Protein AF-Q2HU67-F1 (afdb_monomer_lite)

Sequence (117 aa):
MDTLVIDLNTKIVAIYYNRGKLSYLFRVRNYVTLFGFKDQLNQINRQMNHVDTRRVDSVEYRRPLTDSAGRVQFTQMNLMNDDDVRLVFLIFSQYNTKEPPKLDVSLVTYVEEIQKV

pLDDT: mean 81.29, std 14.31, range [35.88, 95.44]

Radius of gyration: 15.62 Å; chains: 1; bounding box: 40×42×41 Å

Foldseek 3Di:
DDDPPPPPQWDWAWEAEPVDPDTDTDIDGQQDKPVVRQVVVQVVCCVVPVPDNFGWDWKWWQDWDQDPVRDTHTDTDTDPTRVSSNVQVVSCVVVVDPDHTYMYTYTDDPVVVVVVD

Organism: Medicago truncatula (NCBI:txid3880)

Secondary structure (DSSP, 8-state):
-------TTEEEEEEEETT-S--EEEEEESS--HHHHHHHHHHHHHHH-TT--PPEEEEEEEEEEE-TTS-EEEEEEE--SHHHHHHHHHHHHHHT-SSPPEEEEEEPPHHHHHTT-

Structure (mmCIF, N/CA/C/O backbone):
data_AF-Q2HU67-F1
#
_entry.id   AF-Q2HU67-F1
#
loop_
_atom_site.group_PDB
_atom_site.id
_atom_site.type_symbol
_atom_site.label_atom_id
_atom_site.label_alt_id
_atom_site.label_comp_id
_atom_site.label_asym_id
_atom_site.label_entity_id
_atom_site.label_seq_id
_atom_site.pdbx_PDB_ins_code
_atom_site.Cartn_x
_atom_site.Cartn_y
_atom_site.Cartn_z
_atom_site.occupancy
_atom_site.B_iso_or_equiv
_atom_site.auth_seq_id
_atom_site.auth_comp_id
_atom_site.auth_asym_id
_atom_site.auth_atom_id
_atom_site.pdbx_PDB_model_num
ATOM 1 N N . MET A 1 1 ? 2.651 -28.749 18.443 1.00 35.88 1 MET A N 1
ATOM 2 C CA . MET A 1 1 ? 1.584 -27.731 18.548 1.00 35.88 1 MET A CA 1
ATOM 3 C C . MET A 1 1 ? 2.257 -26.423 18.219 1.00 35.88 1 MET A C 1
ATOM 5 O O . MET A 1 1 ? 2.862 -25.817 19.094 1.00 35.88 1 MET A O 1
ATOM 9 N N . ASP A 1 2 ? 2.269 -26.088 16.935 1.00 40.72 2 ASP A N 1
ATOM 10 C CA . ASP A 1 2 ? 2.993 -24.930 16.434 1.00 40.72 2 ASP A CA 1
ATOM 11 C C . ASP A 1 2 ? 2.194 -23.694 16.819 1.00 40.72 2 ASP A C 1
ATOM 13 O O . ASP A 1 2 ? 1.080 -23.467 16.344 1.00 40.72 2 ASP A O 1
ATOM 17 N N . THR A 1 3 ? 2.735 -22.927 17.758 1.00 42.91 3 THR A N 1
ATOM 18 C CA . THR A 1 3 ? 2.261 -21.587 18.055 1.00 42.91 3 THR A CA 1
ATOM 19 C C . THR A 1 3 ? 2.370 -20.792 16.762 1.00 42.91 3 THR A C 1
ATOM 21 O O . THR A 1 3 ? 3.459 -20.416 16.338 1.00 42.91 3 THR A O 1
ATOM 24 N N . LEU A 1 4 ? 1.234 -20.576 16.095 1.00 46.62 4 LEU A N 1
ATOM 25 C CA . LEU A 1 4 ? 1.109 -19.605 15.017 1.00 46.62 4 LEU A CA 1
ATOM 26 C C . LEU A 1 4 ? 1.515 -18.253 15.602 1.00 46.62 4 LEU A C 1
ATOM 28 O O . LEU A 1 4 ? 0.702 -17.549 16.199 1.00 46.62 4 LEU A O 1
ATOM 32 N N . VAL A 1 5 ? 2.798 -17.918 15.481 1.00 43.59 5 VAL A N 1
ATOM 33 C CA . VAL A 1 5 ? 3.322 -16.586 15.743 1.00 43.59 5 VAL A CA 1
ATOM 34 C C . VAL A 1 5 ? 2.614 -15.689 14.739 1.00 43.59 5 VAL A C 1
ATOM 36 O O . VAL A 1 5 ? 2.978 -15.618 13.566 1.00 43.59 5 VAL A O 1
ATOM 39 N N . ILE A 1 6 ? 1.518 -15.070 15.172 1.00 50.59 6 ILE A N 1
ATOM 40 C CA . ILE A 1 6 ? 0.878 -14.004 14.419 1.00 50.59 6 ILE A CA 1
ATOM 41 C C . ILE A 1 6 ? 1.908 -12.881 14.406 1.00 50.59 6 ILE A C 1
ATOM 43 O O . ILE A 1 6 ? 2.076 -12.172 15.394 1.00 50.59 6 ILE A O 1
ATOM 47 N N . ASP A 1 7 ? 2.642 -12.761 13.302 1.00 54.88 7 ASP A N 1
ATOM 48 C CA . ASP A 1 7 ? 3.534 -11.634 13.080 1.00 54.88 7 ASP A CA 1
ATOM 49 C C . ASP A 1 7 ? 2.689 -10.355 13.024 1.00 54.88 7 ASP A C 1
ATOM 51 O O . ASP A 1 7 ? 2.059 -10.042 12.008 1.00 54.88 7 ASP A O 1
ATOM 55 N N . LEU A 1 8 ? 2.650 -9.638 14.151 1.00 61.31 8 LEU A N 1
ATOM 56 C CA . LEU A 1 8 ? 1.919 -8.382 14.334 1.00 61.31 8 LEU A CA 1
ATOM 57 C C . LEU A 1 8 ? 2.408 -7.273 13.391 1.00 61.31 8 LEU A C 1
ATOM 59 O O . LEU A 1 8 ? 1.693 -6.286 13.193 1.00 61.31 8 LEU A O 1
ATOM 63 N N . ASN A 1 9 ? 3.585 -7.448 12.784 1.00 78.12 9 ASN A N 1
ATOM 64 C CA . ASN A 1 9 ? 4.176 -6.500 11.845 1.00 78.12 9 ASN A CA 1
ATOM 65 C C . ASN A 1 9 ? 3.629 -6.655 10.426 1.00 78.12 9 ASN A C 1
ATOM 67 O O . ASN A 1 9 ? 4.074 -5.956 9.514 1.00 78.12 9 ASN A O 1
ATOM 71 N N . THR A 1 10 ? 2.682 -7.572 10.212 1.00 83.12 10 THR A N 1
ATOM 72 C CA . THR A 1 10 ? 2.050 -7.765 8.913 1.00 83.12 10 THR A CA 1
ATOM 73 C C . THR A 1 10 ? 0.530 -7.788 9.001 1.00 83.12 10 THR A C 1
ATOM 75 O O . THR A 1 10 ? -0.061 -8.264 9.971 1.00 83.12 10 THR A O 1
ATOM 78 N N . LYS A 1 11 ? -0.130 -7.267 7.966 1.00 86.69 11 LYS A N 1
ATOM 79 C CA . LYS A 1 11 ? -1.591 -7.234 7.836 1.00 86.69 11 LYS A CA 1
ATOM 80 C C . LYS A 1 11 ? -1.996 -7.740 6.459 1.00 86.69 11 LYS A C 1
ATOM 82 O O . LYS A 1 11 ? -1.270 -7.551 5.488 1.00 86.69 11 LYS A O 1
ATOM 87 N N . ILE A 1 12 ? -3.147 -8.402 6.390 1.00 88.56 12 ILE A N 1
ATOM 88 C CA . ILE A 1 12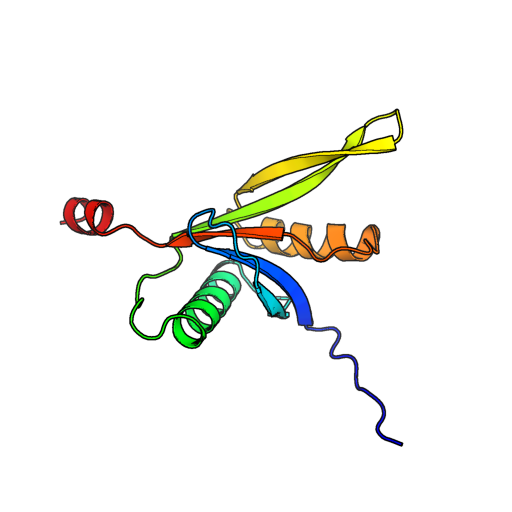 ? -3.743 -8.804 5.115 1.00 88.56 12 ILE A CA 1
ATOM 89 C C . ILE A 1 12 ? -4.444 -7.582 4.527 1.00 88.56 12 ILE A C 1
ATOM 91 O O . ILE A 1 12 ? -5.204 -6.924 5.235 1.00 88.56 12 ILE A O 1
ATOM 95 N N . VAL A 1 13 ? -4.193 -7.296 3.253 1.00 89.75 13 VAL A N 1
ATOM 96 C CA . VAL A 1 13 ? -4.824 -6.220 2.478 1.00 89.75 13 VAL A CA 1
ATOM 97 C C . VAL A 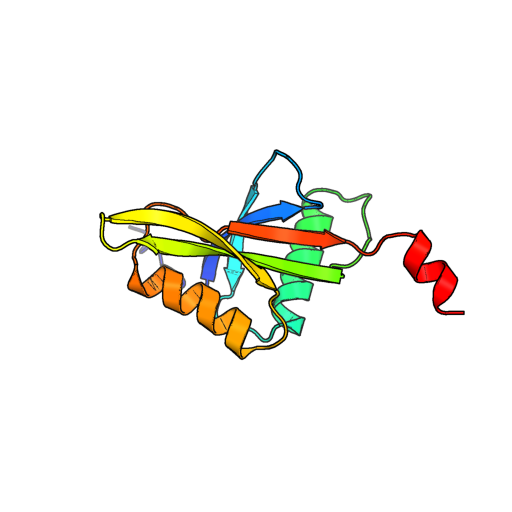1 13 ? -5.316 -6.762 1.141 1.00 89.75 13 VAL A C 1
ATOM 99 O O . VAL A 1 13 ? -4.720 -7.681 0.583 1.00 89.75 13 VAL A O 1
ATOM 102 N N . ALA A 1 14 ? -6.399 -6.190 0.627 1.00 91.38 14 ALA A N 1
ATOM 103 C CA . ALA A 1 14 ? -6.906 -6.446 -0.712 1.00 91.38 14 ALA A CA 1
ATOM 104 C C . ALA A 1 14 ? -6.341 -5.403 -1.682 1.00 91.38 14 ALA A C 1
ATOM 106 O O . ALA A 1 14 ? -6.576 -4.209 -1.500 1.00 91.38 14 ALA A O 1
ATOM 107 N N . ILE A 1 15 ? -5.618 -5.848 -2.710 1.00 91.06 15 ILE A N 1
ATOM 108 C CA . ILE A 1 15 ? -4.950 -4.972 -3.680 1.00 91.06 15 ILE A CA 1
ATOM 109 C C . ILE A 1 15 ? -5.613 -5.105 -5.051 1.00 91.06 15 ILE A C 1
ATOM 111 O O . ILE A 1 15 ? -5.814 -6.219 -5.540 1.00 91.06 15 ILE A O 1
ATOM 115 N N . TYR A 1 16 ? -5.913 -3.963 -5.666 1.00 91.25 16 TYR A N 1
ATOM 116 C CA . TYR A 1 16 ? -6.526 -3.823 -6.983 1.00 91.25 16 TYR A CA 1
ATOM 117 C C . TYR A 1 16 ? -5.582 -3.025 -7.890 1.00 91.25 16 TYR A C 1
ATOM 119 O O . TYR A 1 16 ? -5.481 -1.807 -7.765 1.00 91.25 16 TYR A O 1
ATOM 127 N N . TYR A 1 17 ? -4.886 -3.686 -8.816 1.00 87.19 17 TYR A N 1
ATOM 128 C CA . TYR A 1 17 ? -4.022 -2.983 -9.772 1.00 87.19 17 TYR A CA 1
ATOM 129 C C . TYR A 1 17 ? -4.843 -2.397 -10.925 1.00 87.19 17 TYR A C 1
ATOM 131 O O . TYR A 1 17 ? -5.710 -3.073 -11.483 1.00 87.19 17 TYR A O 1
ATOM 139 N N . ASN A 1 18 ? -4.567 -1.141 -11.283 1.00 84.62 18 ASN A N 1
ATOM 140 C CA . ASN A 1 18 ? -5.201 -0.383 -12.366 1.00 84.62 18 ASN A CA 1
ATOM 141 C C . ASN A 1 18 ? -6.742 -0.421 -12.318 1.00 84.62 18 ASN A C 1
ATOM 143 O O . ASN A 1 18 ? -7.399 -0.547 -13.351 1.00 84.62 18 ASN A O 1
ATOM 147 N N . ARG A 1 19 ? -7.318 -0.366 -11.105 1.00 75.12 19 ARG A N 1
ATOM 148 C CA . ARG A 1 19 ? -8.772 -0.457 -10.844 1.00 75.12 19 ARG A CA 1
ATOM 149 C C . ARG A 1 19 ? -9.438 -1.705 -11.456 1.00 75.12 19 ARG A C 1
ATOM 151 O O . ARG A 1 19 ? -10.629 -1.699 -11.766 1.00 75.12 19 ARG A O 1
ATOM 158 N N . GLY A 1 20 ? -8.673 -2.785 -11.626 1.00 74.75 20 GLY A N 1
ATOM 159 C CA . GLY A 1 20 ? -9.167 -4.061 -12.134 1.00 74.75 20 GLY A CA 1
ATOM 160 C C . GLY A 1 20 ? -10.203 -4.723 -11.218 1.00 74.75 20 GLY A C 1
ATOM 161 O O . GLY A 1 20 ? -10.365 -4.372 -10.051 1.00 74.75 20 GLY A O 1
ATOM 162 N N . LYS A 1 21 ? -10.912 -5.725 -11.753 1.00 67.12 21 LYS A N 1
ATOM 163 C CA . LYS A 1 21 ? -11.983 -6.446 -11.038 1.00 67.12 21 LYS A CA 1
ATOM 164 C C . LYS A 1 21 ? -11.462 -7.477 -10.026 1.00 67.12 21 LYS A C 1
ATOM 166 O O . LYS A 1 21 ? -12.189 -7.844 -9.107 1.00 67.12 21 LYS A O 1
ATOM 171 N N . LEU A 1 22 ? -10.233 -7.963 -10.200 1.00 68.19 22 LEU A N 1
ATOM 172 C CA . LEU A 1 22 ? -9.637 -8.966 -9.321 1.00 68.19 22 LEU A CA 1
ATOM 173 C C . LEU A 1 22 ? -8.873 -8.289 -8.189 1.00 68.19 22 LEU A C 1
ATOM 175 O O . LEU A 1 22 ? -7.911 -7.560 -8.420 1.00 68.19 22 LEU A O 1
ATOM 179 N N . SER A 1 23 ? -9.321 -8.564 -6.968 1.00 71.44 23 SER A N 1
ATOM 180 C CA . SER A 1 23 ? -8.586 -8.246 -5.755 1.00 71.44 23 SER A CA 1
ATOM 181 C C . SER A 1 23 ? -7.743 -9.435 -5.348 1.00 71.44 23 SER A C 1
ATOM 183 O O . SER A 1 23 ? -8.270 -10.542 -5.213 1.00 71.44 23 SER A O 1
ATOM 185 N N . TYR A 1 24 ? -6.477 -9.198 -5.054 1.00 80.00 24 TYR A N 1
ATOM 186 C CA . TYR A 1 24 ? -5.634 -10.213 -4.445 1.00 80.00 24 TYR A CA 1
ATOM 187 C C . TYR A 1 24 ? -5.392 -9.870 -2.979 1.00 80.00 24 TYR A C 1
ATOM 189 O O . TYR A 1 24 ? -5.125 -8.714 -2.641 1.00 80.00 24 TYR A O 1
ATOM 197 N N . LEU A 1 25 ? -5.523 -10.873 -2.109 1.00 88.12 25 LEU A N 1
ATOM 198 C CA . LEU A 1 25 ? -5.245 -10.732 -0.685 1.00 88.12 25 LEU A CA 1
ATOM 199 C C . LEU A 1 25 ? -3.766 -11.003 -0.433 1.00 88.12 25 LEU A C 1
ATOM 201 O O . LEU A 1 25 ? -3.301 -12.127 -0.611 1.00 88.12 25 LEU A O 1
ATOM 205 N N . PHE A 1 26 ? -3.044 -9.982 0.014 1.00 87.12 26 PHE A N 1
ATOM 206 C CA . PHE A 1 26 ? -1.621 -10.080 0.312 1.00 87.12 26 PHE A CA 1
ATOM 207 C C . PHE A 1 26 ? -1.315 -9.679 1.737 1.00 87.12 26 PHE A C 1
ATOM 209 O O . PHE A 1 26 ? -1.954 -8.802 2.317 1.00 87.12 26 PHE A O 1
ATOM 216 N N . ARG A 1 27 ? -0.289 -10.317 2.292 1.00 88.56 27 ARG A N 1
ATOM 217 C CA . ARG A 1 27 ? 0.278 -9.956 3.582 1.00 88.56 27 ARG A CA 1
ATOM 218 C C . ARG A 1 27 ? 1.347 -8.888 3.355 1.00 88.56 27 ARG A C 1
ATOM 220 O O . ARG A 1 27 ? 2.363 -9.164 2.729 1.00 88.56 27 ARG A O 1
ATOM 227 N N . VAL A 1 28 ? 1.105 -7.684 3.860 1.00 87.69 28 VAL A N 1
ATOM 228 C CA . VAL A 1 28 ? 2.015 -6.532 3.753 1.00 87.69 28 VAL A CA 1
ATOM 229 C C . VAL A 1 28 ? 2.499 -6.112 5.129 1.00 87.69 28 VAL A C 1
ATOM 231 O O . VAL A 1 28 ? 1.791 -6.299 6.121 1.00 87.69 28 VAL A O 1
ATOM 234 N N . ARG A 1 29 ? 3.692 -5.523 5.206 1.00 88.19 29 ARG A N 1
ATOM 235 C CA . ARG A 1 29 ? 4.190 -4.926 6.448 1.00 88.19 29 ARG A CA 1
ATOM 236 C C . ARG A 1 29 ? 3.446 -3.626 6.742 1.00 88.19 29 ARG A C 1
ATOM 238 O O . ARG A 1 29 ? 3.307 -2.791 5.853 1.00 88.19 29 ARG A O 1
ATOM 245 N N . ASN A 1 30 ? 2.980 -3.460 7.979 1.00 77.25 30 ASN A N 1
ATOM 246 C CA . ASN A 1 30 ? 2.168 -2.308 8.400 1.00 77.25 30 ASN A CA 1
ATOM 247 C C . ASN A 1 30 ? 2.987 -1.114 8.922 1.00 77.25 30 ASN A C 1
ATOM 249 O O . ASN A 1 30 ? 2.521 0.019 8.842 1.00 77.25 30 ASN A O 1
ATOM 253 N N . TYR A 1 31 ? 4.198 -1.342 9.434 1.00 74.31 31 TYR A N 1
ATOM 254 C CA . TYR A 1 31 ? 5.104 -0.291 9.914 1.00 74.31 31 TYR A CA 1
ATOM 255 C C . TYR A 1 31 ? 6.189 0.011 8.880 1.00 74.31 31 TYR A C 1
ATOM 257 O O . TYR A 1 31 ? 7.353 -0.347 9.052 1.00 74.31 31 TYR A O 1
ATOM 265 N N . VAL A 1 32 ? 5.801 0.646 7.777 1.00 82.56 32 VAL A N 1
ATOM 266 C CA . VAL A 1 32 ? 6.727 1.048 6.710 1.00 82.56 32 VAL A CA 1
ATOM 267 C C . VAL A 1 32 ? 6.473 2.486 6.279 1.00 82.56 32 VAL A C 1
ATOM 269 O O . VAL A 1 32 ? 5.379 3.014 6.467 1.00 82.56 32 VAL A O 1
ATOM 272 N N . THR A 1 33 ? 7.490 3.109 5.689 1.00 93.25 33 THR A N 1
ATOM 273 C CA . THR A 1 33 ? 7.334 4.374 4.961 1.00 93.25 33 THR A CA 1
ATOM 274 C C . THR A 1 33 ? 6.506 4.148 3.695 1.00 93.25 33 THR A C 1
ATOM 276 O O . THR A 1 33 ? 6.435 3.024 3.190 1.00 93.25 33 THR A O 1
ATOM 279 N N . LEU A 1 34 ? 5.920 5.198 3.123 1.00 93.56 34 LEU A N 1
ATOM 280 C CA . LEU A 1 34 ? 5.211 5.144 1.843 1.00 93.56 34 LEU A CA 1
ATOM 281 C C . LEU A 1 34 ? 6.099 4.597 0.729 1.00 93.56 34 LEU A C 1
ATOM 283 O O . LEU A 1 34 ? 5.647 3.792 -0.084 1.00 93.56 34 LEU A O 1
ATOM 287 N N . PHE A 1 35 ? 7.377 4.973 0.720 1.00 93.06 35 PHE A N 1
ATOM 288 C CA . PHE A 1 35 ? 8.345 4.416 -0.218 1.00 93.06 35 PHE A CA 1
ATOM 289 C C . PHE A 1 35 ? 8.495 2.897 -0.045 1.00 93.06 35 PHE A C 1
ATOM 291 O O . PHE A 1 35 ? 8.339 2.147 -1.008 1.00 93.06 35 PHE A O 1
ATOM 298 N N . GLY A 1 36 ? 8.723 2.431 1.188 1.00 93.62 36 GLY A N 1
ATOM 299 C CA . GLY A 1 36 ? 8.821 0.999 1.486 1.00 93.62 36 GLY A CA 1
ATOM 300 C C . GLY A 1 36 ? 7.512 0.243 1.239 1.00 93.62 36 GLY A C 1
ATOM 301 O O . GLY A 1 36 ? 7.520 -0.948 0.930 1.00 93.62 36 GLY A O 1
ATOM 302 N N . PHE A 1 37 ? 6.373 0.927 1.337 1.00 93.31 37 PHE A N 1
ATOM 303 C CA . PHE A 1 37 ? 5.075 0.367 0.996 1.00 93.31 37 PHE A CA 1
ATOM 304 C C . PHE A 1 37 ? 4.917 0.180 -0.515 1.00 93.31 37 PHE A C 1
ATOM 306 O O . PHE A 1 37 ? 4.588 -0.917 -0.963 1.00 93.31 37 PHE A O 1
ATOM 313 N N . LYS A 1 38 ? 5.238 1.204 -1.317 1.00 94.06 38 LYS A N 1
ATOM 314 C CA . LYS A 1 38 ? 5.251 1.103 -2.786 1.00 94.06 38 LYS A CA 1
ATOM 315 C C . LYS A 1 38 ? 6.228 0.034 -3.276 1.00 94.06 38 LYS A C 1
ATOM 317 O O . LYS A 1 38 ? 5.901 -0.681 -4.218 1.00 94.06 38 LYS A O 1
ATOM 322 N N . ASP A 1 39 ? 7.384 -0.125 -2.632 1.00 92.88 39 ASP A N 1
ATOM 323 C CA . ASP A 1 39 ? 8.329 -1.193 -2.977 1.00 92.88 39 ASP A CA 1
ATOM 324 C C . ASP A 1 39 ? 7.737 -2.593 -2.748 1.00 92.88 39 ASP A C 1
ATOM 326 O O . ASP A 1 39 ? 7.793 -3.436 -3.641 1.00 92.88 39 ASP A O 1
ATOM 330 N N . GLN A 1 40 ? 7.062 -2.826 -1.619 1.00 92.81 40 GLN A N 1
ATOM 331 C CA . GLN A 1 40 ? 6.343 -4.087 -1.390 1.00 92.81 40 GLN A 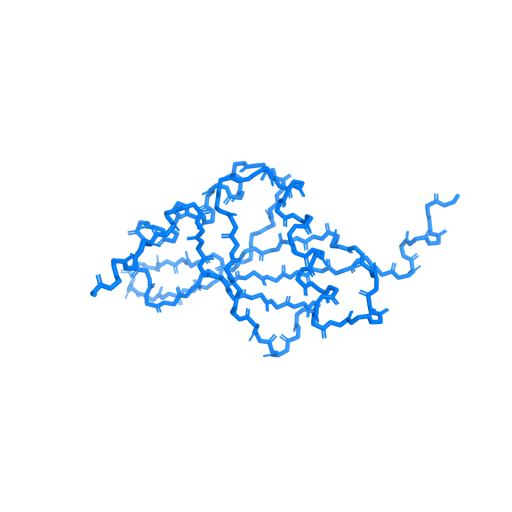CA 1
ATOM 332 C C . GLN A 1 40 ? 5.267 -4.339 -2.452 1.00 92.81 40 GLN A C 1
ATOM 334 O O . GLN A 1 40 ? 5.147 -5.454 -2.957 1.00 92.81 40 GLN A O 1
ATOM 339 N N . LEU A 1 41 ? 4.512 -3.308 -2.839 1.00 92.12 41 LEU A N 1
ATOM 340 C CA . LEU A 1 41 ? 3.518 -3.417 -3.909 1.00 92.12 41 LEU A CA 1
ATOM 341 C C . LEU A 1 41 ? 4.170 -3.699 -5.274 1.00 92.12 41 LEU A C 1
ATOM 343 O O . LEU A 1 41 ? 3.618 -4.458 -6.067 1.00 92.12 41 LEU A O 1
ATOM 347 N N . ASN A 1 42 ? 5.358 -3.160 -5.554 1.00 91.19 42 ASN A N 1
ATOM 348 C CA . ASN A 1 42 ? 6.123 -3.511 -6.755 1.00 91.19 42 ASN A CA 1
ATOM 349 C C . ASN A 1 42 ? 6.547 -4.985 -6.740 1.00 91.19 42 ASN A C 1
ATOM 351 O O . ASN A 1 42 ? 6.439 -5.670 -7.757 1.00 91.19 42 ASN A O 1
ATOM 355 N N . GLN A 1 43 ? 7.019 -5.483 -5.594 1.00 90.69 43 GLN A N 1
ATOM 356 C CA . GLN A 1 43 ? 7.405 -6.887 -5.436 1.00 90.69 43 GLN A CA 1
ATOM 357 C C . GLN A 1 43 ? 6.206 -7.818 -5.653 1.00 90.69 43 GLN A C 1
ATOM 359 O O . GLN A 1 43 ? 6.316 -8.790 -6.399 1.00 90.69 43 GLN A O 1
ATOM 364 N N . ILE A 1 44 ? 5.050 -7.479 -5.076 1.00 89.69 44 ILE A N 1
ATOM 365 C CA . ILE A 1 44 ? 3.792 -8.210 -5.272 1.00 89.69 44 ILE A CA 1
ATOM 366 C C . ILE A 1 44 ? 3.376 -8.205 -6.750 1.00 89.69 44 ILE A C 1
ATOM 368 O O . ILE A 1 44 ? 3.048 -9.260 -7.294 1.00 89.69 44 ILE A O 1
ATOM 372 N N . ASN A 1 45 ? 3.440 -7.051 -7.426 1.00 87.75 45 ASN A N 1
ATOM 373 C CA . ASN A 1 45 ? 3.095 -6.957 -8.846 1.00 87.75 45 ASN A CA 1
ATOM 374 C C . ASN A 1 45 ? 3.971 -7.885 -9.698 1.00 87.75 45 ASN A C 1
ATOM 376 O O . ASN A 1 45 ? 3.448 -8.647 -10.500 1.00 87.75 45 ASN A O 1
ATOM 380 N N . ARG A 1 46 ? 5.289 -7.896 -9.462 1.00 86.94 46 ARG A N 1
ATOM 381 C CA . ARG A 1 46 ? 6.232 -8.777 -10.176 1.00 86.94 46 ARG A CA 1
ATOM 382 C C . ARG A 1 46 ? 5.975 -10.262 -9.925 1.00 86.94 46 ARG A C 1
ATOM 384 O O . ARG A 1 46 ? 6.182 -11.080 -10.817 1.00 86.94 46 ARG A O 1
ATOM 391 N N . GLN A 1 47 ? 5.538 -10.625 -8.718 1.00 86.12 47 GLN A N 1
ATOM 392 C CA . GLN A 1 47 ? 5.173 -12.008 -8.407 1.00 86.12 47 GLN A CA 1
ATOM 393 C C . GLN A 1 47 ? 3.933 -12.449 -9.189 1.00 86.12 47 GLN A C 1
ATOM 395 O O . GLN A 1 47 ? 3.920 -13.550 -9.733 1.00 86.12 47 GLN A O 1
ATOM 400 N N . MET A 1 48 ? 2.914 -11.591 -9.280 1.00 82.31 48 MET A N 1
ATOM 401 C CA . MET A 1 48 ? 1.667 -11.912 -9.983 1.00 82.31 48 MET A CA 1
ATOM 402 C C . MET A 1 48 ? 1.765 -11.790 -11.499 1.00 82.31 48 MET A C 1
ATOM 404 O O . MET A 1 48 ? 1.136 -12.555 -12.224 1.00 82.31 48 MET A O 1
ATOM 408 N N . ASN A 1 49 ? 2.519 -10.806 -11.971 1.00 82.00 49 ASN A N 1
ATOM 409 C CA . ASN A 1 49 ? 2.654 -10.467 -13.371 1.00 82.00 49 ASN A CA 1
ATOM 410 C C . ASN A 1 49 ? 4.132 -10.236 -13.686 1.00 82.00 49 ASN A C 1
ATOM 412 O O . ASN A 1 49 ? 4.636 -9.117 -13.674 1.00 82.0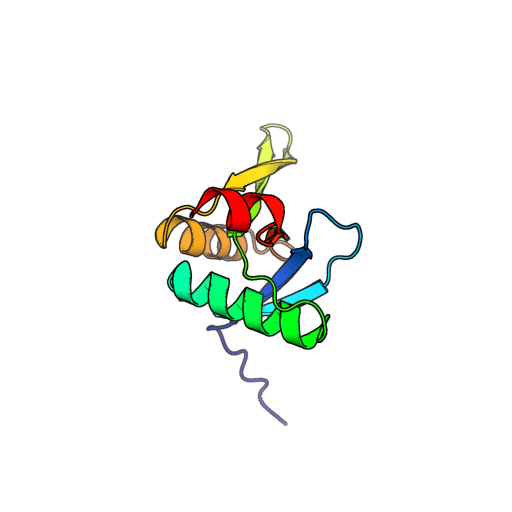0 49 ASN A O 1
ATOM 416 N N . HIS A 1 50 ? 4.835 -11.332 -13.966 1.00 76.38 50 HIS A N 1
ATOM 417 C CA . HIS A 1 50 ? 6.290 -11.349 -14.164 1.00 76.38 50 HIS A CA 1
ATOM 418 C C . HIS A 1 50 ? 6.737 -10.524 -15.381 1.00 76.38 50 HIS A C 1
ATOM 420 O O . HIS A 1 50 ? 7.898 -10.130 -15.467 1.00 76.38 50 HIS A O 1
ATOM 426 N N . VAL A 1 51 ? 5.820 -10.278 -16.321 1.00 82.12 51 VAL A N 1
ATOM 427 C CA . VAL A 1 51 ? 6.059 -9.474 -17.526 1.00 82.12 51 VAL A CA 1
ATOM 428 C C . VAL A 1 51 ? 5.883 -7.981 -17.236 1.00 82.12 51 VAL A C 1
ATOM 430 O O . VAL A 1 51 ? 6.550 -7.150 -17.850 1.00 82.12 51 VAL A O 1
ATOM 433 N N . ASP A 1 52 ? 5.016 -7.624 -16.288 1.00 81.12 52 ASP A N 1
ATOM 434 C CA . ASP A 1 52 ? 4.732 -6.235 -15.948 1.00 81.12 52 ASP A CA 1
ATOM 435 C C . ASP A 1 52 ? 5.750 -5.693 -14.939 1.00 81.12 52 ASP A C 1
ATOM 437 O O . ASP A 1 52 ? 5.649 -5.862 -13.723 1.00 81.12 52 ASP A O 1
ATOM 441 N N . THR A 1 53 ? 6.768 -5.024 -15.472 1.00 82.31 53 THR A N 1
ATOM 442 C CA . THR A 1 53 ? 7.851 -4.418 -14.690 1.00 82.31 53 THR A CA 1
ATOM 443 C C . THR A 1 53 ? 7.560 -2.980 -14.265 1.00 82.31 53 THR A C 1
ATOM 445 O O . THR A 1 53 ? 8.410 -2.364 -13.607 1.00 82.31 53 THR A O 1
ATOM 448 N N . ARG A 1 54 ? 6.375 -2.448 -14.605 1.00 88.00 54 ARG A N 1
ATOM 449 C CA . ARG A 1 54 ? 5.984 -1.073 -14.284 1.00 88.00 54 ARG A CA 1
ATOM 450 C C . ARG A 1 54 ? 5.976 -0.858 -12.777 1.00 88.00 54 ARG A C 1
ATOM 452 O O . ARG A 1 54 ? 5.633 -1.744 -11.991 1.00 88.00 54 ARG A O 1
ATOM 459 N N . ARG A 1 55 ? 6.387 0.342 -12.379 1.00 90.94 55 ARG A N 1
ATOM 460 C CA . ARG A 1 55 ? 6.436 0.745 -10.974 1.00 90.94 55 ARG A CA 1
ATOM 461 C C . ARG A 1 55 ? 5.088 1.300 -10.539 1.00 90.94 55 ARG A C 1
ATOM 463 O O . ARG A 1 55 ? 4.369 1.888 -11.341 1.00 90.94 55 ARG A O 1
ATOM 470 N N . VAL A 1 56 ? 4.778 1.145 -9.260 1.00 91.88 56 VAL A N 1
ATOM 471 C CA 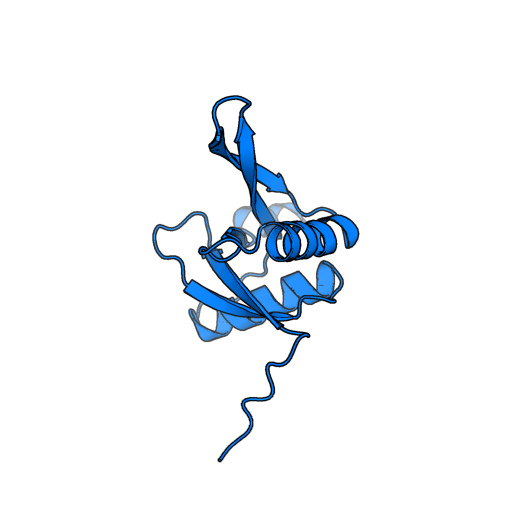. VAL A 1 56 ? 3.648 1.803 -8.610 1.00 91.88 56 VAL A CA 1
ATOM 472 C C . VAL A 1 56 ? 3.842 3.314 -8.657 1.00 91.88 56 VAL A C 1
ATOM 474 O O . VAL A 1 56 ? 4.809 3.841 -8.104 1.00 91.88 56 VAL A O 1
ATOM 477 N N . ASP A 1 57 ? 2.895 3.990 -9.293 1.00 92.75 57 ASP A N 1
ATOM 478 C CA . ASP A 1 57 ? 2.793 5.442 -9.343 1.00 92.75 57 ASP A CA 1
ATOM 479 C C . ASP A 1 57 ? 2.078 5.967 -8.092 1.00 92.75 57 ASP A C 1
ATOM 481 O O . ASP A 1 57 ? 2.663 6.676 -7.267 1.00 92.75 57 ASP A O 1
ATOM 485 N N . SER A 1 58 ? 0.840 5.523 -7.883 1.00 93.31 58 SER A N 1
ATOM 486 C CA . SER A 1 58 ? -0.049 6.008 -6.828 1.00 93.31 58 SER A CA 1
ATOM 487 C C . SER A 1 58 ? -0.783 4.863 -6.135 1.00 93.31 58 SER A C 1
ATOM 489 O O . SER A 1 58 ? -0.961 3.771 -6.681 1.00 93.31 58 SER A O 1
ATOM 491 N N . VAL A 1 59 ? -1.152 5.110 -4.877 1.00 94.19 59 VAL A N 1
ATOM 492 C CA . VAL A 1 59 ? -1.900 4.172 -4.040 1.00 94.19 59 VAL A CA 1
ATOM 493 C C . VAL A 1 59 ? -3.057 4.926 -3.405 1.00 94.19 59 VAL A C 1
ATOM 495 O O . VAL A 1 59 ? -2.853 5.929 -2.721 1.00 94.19 59 VAL A O 1
ATOM 498 N N . GLU A 1 60 ? -4.259 4.419 -3.620 1.00 95.44 60 GLU A N 1
ATOM 499 C CA . GLU A 1 60 ? -5.510 4.934 -3.086 1.00 95.44 60 GLU A CA 1
ATOM 500 C C . GLU A 1 60 ? -6.068 3.938 -2.069 1.00 95.44 60 GLU A C 1
ATOM 502 O O . GLU A 1 60 ? -6.248 2.756 -2.356 1.00 95.44 60 GLU A O 1
ATOM 507 N N . TYR A 1 61 ? -6.384 4.409 -0.870 1.00 93.31 61 TYR A N 1
ATOM 508 C CA . TYR A 1 61 ? -7.128 3.640 0.114 1.00 93.31 61 TYR A CA 1
ATOM 509 C C . TYR A 1 61 ? -8.628 3.872 -0.055 1.00 93.31 61 TYR A C 1
ATOM 511 O O . TYR A 1 61 ? -9.091 5.014 -0.031 1.00 93.31 61 TYR A O 1
ATOM 519 N N . ARG A 1 62 ? -9.411 2.790 -0.168 1.00 91.69 62 ARG A N 1
ATOM 520 C CA . ARG A 1 62 ? -10.875 2.864 -0.061 1.00 91.69 62 ARG A CA 1
ATOM 521 C C . ARG A 1 62 ? -11.250 2.942 1.414 1.00 91.69 62 ARG A C 1
ATOM 523 O O . ARG A 1 62 ? -11.484 1.926 2.072 1.00 91.69 62 ARG A O 1
ATOM 530 N N . ARG A 1 63 ? -11.270 4.162 1.934 1.00 88.88 63 ARG A N 1
ATOM 531 C CA . ARG A 1 63 ? -11.545 4.463 3.332 1.00 88.88 63 ARG A CA 1
ATOM 532 C C . ARG A 1 63 ? -13.026 4.246 3.645 1.00 88.88 63 ARG A C 1
ATOM 534 O O . ARG A 1 63 ? -13.864 4.890 3.016 1.00 88.88 63 ARG A O 1
ATOM 541 N N . PRO A 1 64 ? -13.371 3.386 4.617 1.00 85.19 64 PRO A N 1
ATOM 542 C CA . PRO A 1 64 ? -14.741 3.267 5.078 1.00 85.19 64 PRO A CA 1
ATOM 543 C C . PRO A 1 64 ? -15.143 4.537 5.835 1.00 85.19 64 PRO A C 1
ATOM 545 O O . PRO A 1 64 ? -14.403 5.044 6.681 1.00 85.19 64 PRO A O 1
ATOM 548 N N . LEU A 1 65 ? -16.334 5.031 5.530 1.00 84.06 65 LEU A N 1
ATOM 549 C CA . LEU A 1 65 ? -17.011 6.108 6.227 1.00 84.06 65 LEU A CA 1
ATOM 550 C C . LEU A 1 65 ? -18.368 5.582 6.685 1.00 84.06 65 LEU A C 1
ATOM 552 O O . LEU A 1 65 ? -19.143 5.085 5.871 1.00 84.06 65 LEU A O 1
ATOM 556 N N . THR A 1 66 ? -18.654 5.698 7.974 1.00 82.62 66 THR A N 1
ATOM 557 C CA . THR A 1 66 ? -19.952 5.309 8.529 1.00 82.62 66 THR A CA 1
ATOM 558 C C . THR A 1 66 ? -20.801 6.560 8.697 1.00 82.62 66 THR A C 1
ATOM 560 O O . THR A 1 66 ? -20.375 7.502 9.366 1.00 82.62 66 THR A O 1
ATOM 563 N N . ASP A 1 67 ? -21.978 6.596 8.072 1.00 83.50 67 ASP A N 1
ATOM 564 C CA . ASP A 1 67 ? -22.933 7.687 8.283 1.00 83.50 67 ASP A CA 1
ATOM 565 C C . ASP A 1 67 ? -23.642 7.561 9.648 1.00 83.50 67 ASP A C 1
ATOM 567 O O . ASP A 1 67 ? -23.532 6.551 10.346 1.00 83.50 67 ASP A O 1
ATOM 571 N N . SER A 1 68 ? -24.393 8.591 10.047 1.00 85.81 68 SER A N 1
ATOM 572 C CA . SER A 1 68 ? -25.158 8.587 11.305 1.00 85.81 68 SER A CA 1
ATOM 573 C C . SER A 1 68 ? -26.245 7.504 11.367 1.00 85.81 68 SER A C 1
ATOM 575 O O . SER A 1 68 ? -26.732 7.195 12.452 1.00 85.81 68 SER A O 1
ATOM 577 N N . ALA A 1 69 ? -26.609 6.911 10.226 1.00 87.75 69 ALA A N 1
ATOM 578 C CA . ALA A 1 69 ? -27.541 5.795 10.118 1.00 87.75 69 ALA A CA 1
ATOM 579 C C . ALA A 1 69 ? -26.835 4.421 10.141 1.00 87.75 69 ALA A C 1
ATOM 581 O O . ALA A 1 69 ? -27.494 3.394 9.981 1.00 87.75 69 ALA A O 1
ATOM 582 N N . GLY A 1 70 ? -25.510 4.380 10.331 1.00 81.69 70 GLY A N 1
ATOM 583 C CA . GLY A 1 70 ? -24.725 3.147 10.390 1.00 81.69 70 GLY A CA 1
ATOM 584 C C . GLY A 1 70 ? -24.399 2.531 9.026 1.00 81.69 70 GLY A C 1
ATOM 585 O O . GLY A 1 70 ? -23.884 1.413 8.971 1.00 81.69 70 GLY A O 1
ATOM 586 N N . ARG A 1 71 ? -24.680 3.220 7.913 1.00 83.19 71 ARG A N 1
ATOM 587 C CA . ARG A 1 71 ? -24.331 2.739 6.571 1.00 83.19 71 ARG A CA 1
ATOM 588 C C . ARG A 1 71 ? -22.865 3.017 6.286 1.00 83.19 71 ARG A C 1
ATOM 590 O O . ARG A 1 71 ? -22.391 4.135 6.473 1.00 83.19 71 ARG A O 1
ATOM 597 N N . VAL A 1 72 ? -22.172 2.001 5.779 1.00 79.94 72 VAL A N 1
ATOM 598 C CA . VAL A 1 72 ? -20.767 2.106 5.382 1.00 79.94 72 VAL A CA 1
ATOM 599 C C . VAL A 1 72 ? -20.685 2.497 3.911 1.00 79.94 72 VAL A C 1
ATOM 601 O O . VAL A 1 72 ? -21.129 1.759 3.033 1.00 79.94 72 VAL A O 1
ATOM 604 N N . GLN A 1 73 ? -20.103 3.659 3.649 1.00 85.19 73 GLN A N 1
ATOM 605 C CA . GLN A 1 73 ? -19.693 4.114 2.324 1.00 85.19 73 GLN A CA 1
ATOM 606 C C . GLN A 1 73 ? -18.169 4.052 2.218 1.00 85.19 73 GLN A C 1
ATOM 608 O O . GLN A 1 73 ? -17.478 4.007 3.232 1.00 85.19 73 GLN A O 1
ATOM 613 N N . PHE A 1 74 ? -17.633 4.051 1.000 1.00 83.31 74 PHE A N 1
ATOM 614 C CA . PHE A 1 74 ? -16.188 4.084 0.782 1.00 83.31 74 PHE A CA 1
ATOM 615 C C . PHE A 1 74 ? -15.802 5.353 0.034 1.00 83.31 74 PHE A C 1
ATOM 617 O O . PHE A 1 74 ? -16.330 5.620 -1.043 1.00 83.31 74 PHE A O 1
ATOM 624 N N . THR A 1 75 ? -14.864 6.111 0.592 1.00 89.31 75 THR A N 1
ATOM 625 C CA . THR A 1 75 ? -14.229 7.248 -0.078 1.00 89.31 75 THR A CA 1
ATOM 626 C C . THR A 1 75 ? -12.821 6.865 -0.520 1.00 89.31 75 THR A C 1
ATOM 628 O O . THR A 1 75 ? -12.159 6.050 0.120 1.00 89.31 75 THR A O 1
ATOM 631 N N . GLN A 1 76 ? -12.360 7.417 -1.641 1.00 91.81 76 GLN A N 1
ATOM 632 C CA . GLN A 1 76 ? -10.984 7.219 -2.095 1.00 91.81 76 GLN A CA 1
ATOM 633 C C . GLN A 1 76 ? -10.073 8.241 -1.410 1.00 91.81 76 GLN A C 1
ATOM 635 O O . GLN A 1 76 ? -10.363 9.436 -1.415 1.00 91.81 76 GLN A O 1
ATOM 640 N N . MET A 1 77 ? -8.982 7.767 -0.813 1.00 93.88 77 MET A N 1
ATOM 641 C CA . MET A 1 77 ? -7.959 8.596 -0.181 1.00 93.88 77 MET A CA 1
ATOM 642 C C . MET A 1 77 ? -6.595 8.275 -0.787 1.00 93.88 77 MET A C 1
ATOM 644 O O . MET A 1 77 ? -6.094 7.166 -0.619 1.00 93.88 77 MET A O 1
ATOM 648 N N . ASN A 1 78 ? -5.977 9.250 -1.452 1.00 95.19 78 ASN A N 1
ATOM 649 C CA . ASN A 1 78 ? -4.599 9.123 -1.925 1.00 95.19 78 ASN A CA 1
ATOM 650 C C . ASN A 1 78 ? -3.633 9.041 -0.741 1.00 95.19 78 ASN A C 1
ATOM 652 O O . ASN A 1 78 ? -3.696 9.871 0.163 1.00 95.19 78 ASN A O 1
ATOM 656 N N . LEU A 1 79 ? -2.721 8.069 -0.772 1.00 94.88 79 LEU A N 1
ATOM 657 C CA . LEU A 1 79 ? -1.634 7.968 0.198 1.00 94.88 79 LEU A CA 1
ATOM 658 C C . LEU A 1 79 ? -0.465 8.831 -0.281 1.00 94.88 79 LEU A C 1
ATOM 660 O O . LEU A 1 79 ? 0.255 8.458 -1.212 1.00 94.88 79 LEU A O 1
ATOM 664 N N . MET A 1 80 ? -0.301 10.002 0.331 1.00 95.00 80 MET A N 1
ATOM 665 C CA . MET A 1 80 ? 0.681 11.008 -0.077 1.00 95.00 80 MET A CA 1
ATOM 666 C C . MET A 1 80 ? 1.934 10.999 0.798 1.00 95.00 80 MET A C 1
ATOM 668 O O . MET A 1 80 ? 2.993 11.437 0.353 1.00 95.00 80 MET A O 1
ATOM 672 N N . ASN A 1 81 ? 1.834 10.494 2.027 1.00 95.00 81 ASN A N 1
ATOM 673 C CA . ASN A 1 81 ? 2.939 10.456 2.981 1.00 95.00 81 ASN A CA 1
ATOM 674 C C . ASN A 1 81 ? 2.890 9.211 3.893 1.00 95.00 81 ASN A C 1
ATOM 676 O O . ASN A 1 81 ? 1.990 8.374 3.806 1.00 95.00 81 ASN A O 1
ATOM 680 N N . ASP A 1 82 ? 3.893 9.084 4.762 1.00 94.31 82 ASP A N 1
ATOM 681 C CA . ASP A 1 82 ? 4.031 7.967 5.705 1.00 94.31 82 ASP A CA 1
ATOM 682 C C . ASP A 1 82 ? 2.898 7.919 6.745 1.00 94.31 82 ASP A C 1
ATOM 684 O O . ASP A 1 82 ? 2.504 6.835 7.182 1.00 94.31 82 ASP A O 1
ATOM 688 N N . ASP A 1 83 ? 2.351 9.072 7.132 1.00 93.31 83 ASP A N 1
ATOM 689 C CA . ASP A 1 83 ? 1.256 9.145 8.099 1.00 93.31 83 ASP A CA 1
ATOM 690 C C . ASP A 1 83 ? -0.066 8.672 7.488 1.00 93.31 83 ASP A C 1
ATOM 692 O O . ASP A 1 83 ? -0.833 7.986 8.165 1.00 93.31 83 ASP A O 1
ATOM 696 N N . ASP A 1 84 ? -0.294 8.908 6.194 1.00 93.56 84 ASP A N 1
ATOM 697 C CA . ASP A 1 84 ? -1.432 8.335 5.470 1.00 93.56 84 ASP A CA 1
ATOM 698 C C . ASP A 1 84 ? -1.358 6.801 5.453 1.00 93.56 84 ASP A C 1
ATOM 700 O O . ASP A 1 84 ? -2.359 6.122 5.680 1.00 93.56 84 ASP A O 1
ATOM 704 N N . VAL A 1 85 ? -0.165 6.230 5.244 1.00 91.88 85 VAL A N 1
ATOM 705 C CA . VAL A 1 85 ? 0.042 4.770 5.290 1.00 91.88 85 VAL A CA 1
ATOM 706 C C . VAL A 1 85 ? -0.258 4.228 6.684 1.00 91.88 85 VAL A C 1
ATOM 708 O O . VAL A 1 85 ? -0.982 3.240 6.827 1.00 91.88 85 VAL A O 1
ATOM 711 N N . ARG A 1 86 ? 0.241 4.895 7.730 1.00 91.44 86 ARG A N 1
ATOM 712 C CA . ARG A 1 86 ? -0.067 4.535 9.122 1.00 91.44 86 ARG A CA 1
ATOM 713 C C . ARG A 1 86 ? -1.564 4.621 9.404 1.00 91.44 86 ARG A C 1
ATOM 715 O O . ARG A 1 86 ? -2.100 3.740 10.077 1.00 91.44 86 ARG A O 1
ATOM 722 N N . LEU A 1 87 ? -2.245 5.632 8.863 1.00 90.38 87 LEU A N 1
ATOM 723 C CA . LEU A 1 87 ? -3.680 5.831 9.031 1.00 90.38 87 LEU A CA 1
ATOM 724 C C . LEU A 1 87 ? -4.489 4.645 8.491 1.00 90.38 87 LEU A C 1
ATOM 726 O O . LEU A 1 87 ? -5.412 4.198 9.172 1.00 90.38 87 LEU A O 1
ATOM 730 N N . VAL A 1 88 ? -4.129 4.090 7.325 1.00 90.06 88 VAL A N 1
ATOM 731 C CA . VAL A 1 88 ? -4.791 2.896 6.758 1.00 90.06 88 VAL A CA 1
ATOM 732 C C . VAL A 1 88 ? -4.812 1.753 7.773 1.00 90.06 88 VAL A C 1
ATOM 734 O O . VAL A 1 88 ? -5.863 1.171 8.058 1.00 90.06 88 VAL A O 1
ATOM 737 N N . PHE A 1 89 ? -3.650 1.441 8.348 1.00 86.31 89 PHE A N 1
ATOM 738 C CA . PHE A 1 89 ? -3.515 0.331 9.288 1.00 86.31 89 PHE A CA 1
ATOM 739 C C . PHE A 1 89 ? -4.101 0.644 10.667 1.00 86.31 89 PHE A C 1
ATOM 741 O O . PHE A 1 89 ? -4.595 -0.273 11.332 1.00 86.31 89 PHE A O 1
ATOM 748 N N . LEU A 1 90 ? -4.090 1.912 11.089 1.00 86.12 90 LEU A N 1
ATOM 749 C CA . LEU A 1 90 ? -4.723 2.355 12.329 1.00 86.12 90 LEU A CA 1
ATOM 750 C C . LEU A 1 90 ? -6.244 2.190 12.256 1.00 86.12 90 LEU A C 1
ATOM 752 O O . LEU A 1 90 ? -6.819 1.542 13.128 1.00 86.12 90 LEU A O 1
ATOM 756 N N . ILE A 1 91 ? -6.875 2.702 11.194 1.00 82.69 91 ILE A N 1
ATOM 757 C CA . ILE A 1 91 ? -8.318 2.563 10.950 1.00 82.69 91 ILE A CA 1
ATOM 758 C C . ILE A 1 91 ? -8.683 1.078 10.925 1.00 82.69 91 ILE A C 1
ATOM 760 O O . ILE A 1 91 ? -9.560 0.639 11.663 1.00 82.69 91 ILE A O 1
ATOM 764 N N . PHE A 1 92 ? -7.959 0.269 10.153 1.00 79.81 92 PHE A N 1
ATOM 765 C CA . PHE A 1 92 ? -8.219 -1.168 10.100 1.00 79.81 92 PHE A CA 1
ATOM 766 C C . PHE A 1 92 ? -8.152 -1.850 11.474 1.00 79.81 92 PHE A C 1
ATOM 768 O O . PHE A 1 92 ? -9.019 -2.655 11.814 1.00 79.81 92 PHE A O 1
ATOM 775 N N . SER A 1 93 ? -7.143 -1.505 12.276 1.00 78.94 93 SER A N 1
ATOM 776 C CA . SER A 1 93 ? -6.957 -2.089 13.608 1.00 78.94 93 SER A CA 1
ATOM 777 C C . SER A 1 93 ? -8.041 -1.645 14.594 1.00 78.94 93 SER A C 1
ATOM 779 O O . SER A 1 93 ? -8.462 -2.441 15.427 1.00 78.94 93 SER A O 1
ATOM 781 N N . GLN A 1 94 ? -8.516 -0.400 14.497 1.00 70.94 94 GLN A N 1
ATOM 782 C CA . GLN A 1 94 ? -9.574 0.137 15.359 1.00 70.94 94 GLN A CA 1
ATOM 783 C C . GLN A 1 94 ? -10.943 -0.463 15.047 1.00 70.94 94 GLN A C 1
ATOM 785 O O . GLN A 1 94 ? -11.700 -0.781 15.961 1.00 70.94 94 GLN A O 1
ATOM 790 N N . TYR A 1 95 ? -11.263 -0.629 13.764 1.00 64.44 95 TYR A N 1
ATOM 791 C CA . TYR A 1 95 ? -12.588 -1.082 13.359 1.00 64.44 95 TYR A CA 1
ATOM 792 C C . TYR A 1 95 ? -12.737 -2.609 13.332 1.00 64.44 95 TYR A C 1
ATOM 794 O O . TYR A 1 95 ? -13.852 -3.070 13.090 1.00 64.44 95 TYR A O 1
ATOM 802 N N . ASN A 1 96 ? -11.662 -3.386 13.583 1.00 59.03 96 ASN A N 1
ATOM 803 C CA . ASN A 1 96 ? -11.637 -4.863 13.539 1.00 59.03 96 ASN A CA 1
ATOM 804 C C . ASN A 1 96 ? -12.537 -5.405 12.415 1.00 59.03 96 ASN A C 1
ATOM 806 O O . ASN A 1 96 ? -13.363 -6.306 12.605 1.00 59.03 96 ASN A O 1
ATOM 810 N N . THR A 1 97 ? -12.453 -4.759 11.249 1.00 60.50 97 THR A N 1
ATOM 811 C CA . THR A 1 97 ? -13.406 -4.999 10.177 1.00 60.50 97 THR A CA 1
ATOM 812 C C . THR A 1 97 ? -13.230 -6.435 9.721 1.00 60.50 97 THR A C 1
ATOM 814 O O . THR A 1 97 ? -12.111 -6.894 9.498 1.00 60.50 97 THR A O 1
ATOM 817 N N . LYS A 1 98 ? -14.343 -7.158 9.546 1.00 68.88 98 LYS A N 1
ATOM 818 C CA . LYS A 1 98 ? -14.325 -8.521 8.980 1.00 68.88 98 LYS A CA 1
ATOM 819 C C . LYS A 1 98 ? -13.687 -8.565 7.584 1.00 68.88 98 LYS A C 1
ATOM 821 O O . LYS A 1 98 ? -13.360 -9.640 7.095 1.00 68.88 98 LYS A O 1
ATOM 826 N N . GLU A 1 99 ? -13.535 -7.405 6.949 1.00 78.12 99 GLU A N 1
ATOM 827 C CA . GLU A 1 99 ? -12.958 -7.241 5.626 1.00 78.12 99 GLU A CA 1
ATOM 828 C C . GLU A 1 99 ? -11.585 -6.540 5.691 1.00 78.12 99 GLU A C 1
ATOM 830 O O . GLU A 1 99 ? -11.456 -5.543 6.410 1.00 78.12 99 GLU A O 1
ATOM 835 N N . PRO A 1 100 ? -10.572 -7.026 4.945 1.00 86.50 100 PRO A N 1
ATOM 836 C CA . PRO A 1 100 ? -9.263 -6.384 4.821 1.00 86.50 100 PRO A CA 1
ATOM 837 C C . PRO A 1 100 ? -9.326 -4.952 4.259 1.00 86.50 100 PRO A C 1
ATOM 839 O O . PRO A 1 100 ? -10.247 -4.629 3.502 1.00 86.50 100 PRO A O 1
ATOM 842 N N . PRO A 1 101 ? -8.313 -4.104 4.522 1.00 88.56 101 PRO A N 1
ATOM 843 C CA . PRO A 1 101 ? -8.173 -2.811 3.859 1.00 88.56 101 PRO A CA 1
ATOM 844 C C . PRO A 1 101 ? -8.084 -2.993 2.347 1.00 88.56 101 PRO A C 1
ATOM 846 O O . PRO A 1 101 ? -7.370 -3.876 1.872 1.00 88.56 101 PRO A O 1
ATOM 849 N N . LYS A 1 102 ? -8.784 -2.145 1.594 1.00 91.62 102 LYS A N 1
ATOM 850 C CA . LYS A 1 102 ? -8.806 -2.177 0.129 1.00 91.62 102 LYS A CA 1
ATOM 851 C C . LYS A 1 102 ? -7.940 -1.057 -0.431 1.00 91.62 102 LYS A C 1
ATOM 853 O O . LYS A 1 102 ? -8.153 0.106 -0.089 1.00 91.62 102 LYS A O 1
ATOM 858 N N . LEU A 1 103 ? -7.000 -1.419 -1.294 1.00 92.56 103 LEU A N 1
ATOM 859 C CA . LEU A 1 103 ? -6.039 -0.515 -1.912 1.00 92.56 103 LEU A CA 1
ATOM 860 C C . LEU A 1 103 ? -6.153 -0.595 -3.430 1.00 92.56 103 LEU A C 1
ATOM 862 O O . LEU A 1 103 ? -5.976 -1.669 -4.005 1.00 92.56 103 LEU A O 1
ATOM 866 N N . ASP A 1 104 ? -6.421 0.534 -4.070 1.00 93.12 104 ASP A N 1
ATOM 867 C CA . ASP A 1 104 ? -6.292 0.691 -5.513 1.00 93.12 104 ASP A CA 1
ATOM 868 C C . ASP A 1 104 ? -4.872 1.169 -5.824 1.00 93.12 104 ASP A C 1
ATOM 870 O O . ASP A 1 104 ? -4.386 2.141 -5.250 1.00 93.12 104 ASP A O 1
ATOM 874 N N . VAL A 1 105 ? -4.181 0.456 -6.706 1.00 92.38 105 VAL A N 1
ATOM 875 C CA . VAL A 1 105 ? -2.784 0.710 -7.054 1.00 92.38 105 VAL A CA 1
ATOM 876 C C . VAL A 1 105 ? -2.700 1.031 -8.533 1.00 92.38 105 VAL A C 1
ATOM 878 O O . VAL A 1 105 ? -3.075 0.209 -9.370 1.00 92.38 105 VAL A O 1
ATOM 881 N N . SER A 1 106 ? -2.172 2.201 -8.861 1.00 92.56 106 SER A N 1
ATOM 882 C CA . SER A 1 106 ? -1.908 2.594 -10.243 1.00 92.56 106 SER A CA 1
ATOM 883 C C . SER A 1 106 ? -0.443 2.344 -10.569 1.00 92.56 106 SER A C 1
ATOM 885 O O . SER A 1 106 ? 0.446 2.677 -9.782 1.00 92.56 106 SER A O 1
ATOM 887 N N . LEU A 1 107 ? -0.186 1.746 -11.728 1.00 90.75 107 LEU A N 1
ATOM 888 C CA . LEU A 1 107 ? 1.163 1.598 -12.268 1.00 90.75 107 LEU A CA 1
ATOM 889 C C . LEU A 1 107 ? 1.455 2.748 -13.233 1.00 90.75 107 LEU A C 1
ATOM 891 O O . LEU A 1 107 ? 0.552 3.188 -13.943 1.00 90.75 107 LEU A O 1
ATOM 895 N N . VAL A 1 108 ? 2.713 3.189 -13.291 1.00 87.00 108 VAL A N 1
ATOM 896 C CA . VAL A 1 108 ? 3.167 4.210 -14.248 1.00 87.00 108 VAL A CA 1
ATOM 897 C C . VAL A 1 108 ? 2.763 3.801 -15.662 1.00 87.00 108 VAL A C 1
ATOM 899 O O . VAL A 1 108 ? 3.012 2.668 -16.084 1.00 87.00 108 VAL A O 1
ATOM 902 N N . THR A 1 109 ? 2.137 4.708 -16.407 1.00 76.19 109 THR A N 1
ATOM 903 C CA . THR A 1 109 ? 1.785 4.452 -17.806 1.00 76.19 109 THR A CA 1
ATOM 904 C C . THR A 1 109 ? 2.921 4.891 -18.732 1.00 76.19 109 THR A C 1
ATOM 906 O O . THR A 1 109 ? 3.569 5.906 -18.494 1.00 76.19 109 THR A O 1
ATOM 909 N N . TYR A 1 110 ? 3.165 4.153 -19.824 1.00 64.94 110 TYR A N 1
ATOM 910 C CA . TYR A 1 110 ? 4.239 4.467 -20.786 1.00 64.94 110 TYR A CA 1
ATOM 911 C C . TYR A 1 110 ? 4.152 5.890 -21.374 1.00 64.94 110 TYR A C 1
ATOM 913 O O . TYR A 1 110 ? 5.164 6.454 -21.776 1.00 64.94 110 TYR A O 1
ATOM 921 N N . VAL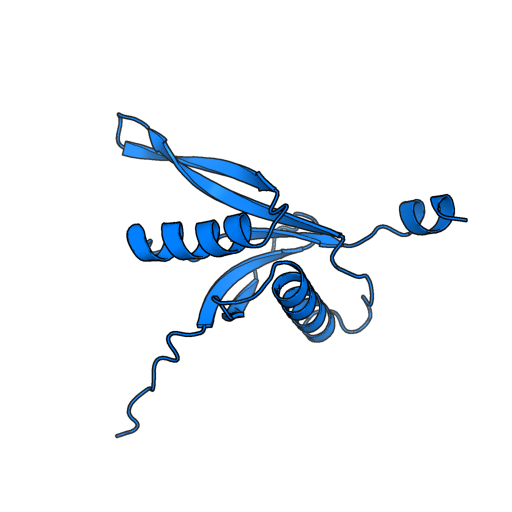 A 1 111 ? 2.958 6.492 -21.410 1.00 59.56 111 VAL A N 1
ATOM 922 C CA . VAL A 1 111 ? 2.750 7.865 -21.903 1.00 59.56 111 VAL A CA 1
ATOM 923 C C . VAL A 1 111 ? 3.423 8.902 -20.990 1.00 59.56 111 VAL A C 1
ATOM 925 O O . VAL A 1 111 ? 3.956 9.895 -21.479 1.00 59.56 111 VAL A O 1
ATOM 928 N N . GLU A 1 112 ? 3.461 8.655 -19.680 1.00 56.50 112 GLU A N 1
ATOM 929 C CA . GLU A 1 112 ? 4.036 9.570 -18.685 1.00 56.50 112 GLU A CA 1
ATOM 930 C C . GLU A 1 112 ? 5.567 9.471 -18.598 1.00 56.50 112 GLU A C 1
ATOM 932 O O . GLU A 1 112 ? 6.223 10.428 -18.189 1.00 56.50 112 GLU A O 1
ATOM 937 N N . GLU A 1 113 ? 6.159 8.341 -19.006 1.00 54.62 113 GLU A N 1
ATOM 938 C CA . GLU A 1 113 ? 7.620 8.194 -19.096 1.00 54.62 113 GLU A CA 1
ATOM 939 C C . GLU A 1 113 ? 8.207 9.000 -20.263 1.00 54.62 113 GLU A C 1
ATOM 941 O O . GLU A 1 113 ? 9.304 9.541 -20.143 1.00 54.62 113 GLU A O 1
ATOM 946 N N . ILE A 1 114 ? 7.461 9.147 -21.364 1.00 54.25 114 ILE A N 1
ATOM 947 C CA . ILE A 1 114 ? 7.902 9.892 -22.556 1.00 54.25 114 ILE A CA 1
ATOM 948 C C . ILE A 1 114 ? 7.913 11.410 -22.308 1.00 54.25 114 ILE A C 1
ATOM 950 O O . ILE A 1 114 ? 8.743 12.118 -22.867 1.00 54.25 114 ILE A O 1
ATOM 954 N N . GLN A 1 115 ? 7.030 11.927 -21.448 1.00 55.78 115 GLN A N 1
ATOM 955 C CA . GLN A 1 115 ? 6.933 13.366 -21.156 1.00 55.78 115 GLN A CA 1
ATOM 956 C C . GLN A 1 115 ? 7.980 13.885 -20.153 1.00 55.78 115 GLN A C 1
ATOM 958 O O . GLN A 1 115 ? 8.017 15.083 -19.886 1.00 55.78 115 GLN A O 1
ATOM 963 N N . LYS A 1 116 ? 8.818 13.009 -19.583 1.00 54.06 116 LYS A N 1
ATOM 964 C CA . LYS A 1 116 ? 9.878 13.378 -18.625 1.00 54.06 116 LYS A CA 1
ATOM 965 C C . LYS A 1 116 ? 11.267 13.557 -19.263 1.00 54.06 116 LYS A C 1
ATOM 967 O O . LYS A 1 116 ? 12.246 13.613 -18.519 1.00 54.06 116 LYS A O 1
ATOM 972 N N . VAL A 1 117 ? 11.354 13.626 -20.596 1.00 45.41 117 VAL A N 1
ATOM 973 C CA . VAL A 1 117 ? 12.599 13.875 -21.354 1.00 45.41 117 VAL A CA 1
ATOM 974 C C . VAL A 1 117 ? 12.779 15.359 -21.641 1.00 45.41 117 VAL A C 1
ATOM 976 O O . VAL A 1 117 ? 11.796 15.989 -22.090 1.00 45.41 117 VAL A O 1
#

=== Feature glossary ===
A reading guide for the features in this record.

Start from the sequence.

  · Sequence gives the chain of amino acids in standard one-letter code (A=alanine, C=cysteine, …, Y=tyrosine), read N→C. It is the only feature that is directly encoded by the gene; all structural features are derived from the folded form of this sequence.

Fold it, and you get atomic coordinates and the backbone conformation that goes with them.

  · Structure coordinates are given as an mmCIF _atom_site loop: one row per atom with element, residue name, chain id, sequence number, and x/y/z position in Å. Only the four main-chain atoms per residue are included here; side chains are omitted to keep the record compact.

  · Backbone dihedral angles. Every residue except chain termini has a φ (preceding-C → N → Cα → C) and a ψ (N → Cα → C → next-N). They are reported in degrees following the IUPAC sign convention. Secondary structure is essentially a statement about which (φ, ψ) basin each residue occupies.

  · Eight-state secondary structure (DSSP): H is the canonical α-helix, G the tighter 3₁₀-helix, I the wider π-helix; E/B are β-structure, T and S are turns and bends, and '-' is everything else. DSSP derives these from the pattern of main-chain N–H···O=C hydrogen bonds, not from the sequence.

  · SS3 is a coarse helix/strand/coil call (letters a/b/c) made by the P-SEA algorithm from inter-Cα distances and dihedrals. It is less detailed than DSSP but needs only Cα positions.

Summarize the fold with a handful of shape descriptors and a per-residue structural alphabet.

  · Radius of gyration (Rg) is the root-mean-square distance of Cα atoms from their centroid — a single number for overall size and compactness. A globular domain of N residues has Rg ≈ 2.2·N^0.38 Å; an extended or disordered chain has a much larger Rg. The Cα contact count is the number of residue pairs whose Cα atoms are within 8 Å and are more than four positions apart in sequence — a standard proxy for tertiary packing density. The bounding box is the smallest axis-aligned box enclosing all Cα atoms.

  · 3Di is Foldseek's structural alphabet. Each residue is assigned one of twenty discrete states based on how its Cα sits relative to its spatial (not sequential) neighbors. Aligning 3Di strings finds structural homologs roughly as well as full 3D superposition, but orders of magnitude faster.

  · Solvent-accessible surface area (SASA) is the area in Å² traced out by the centre of a 1.4 Å probe sphere (a water molecule) rolled over the protein's van der Waals surface (Shrake–Rupley / Lee–Richards construction). Buried residues have near-zero SASA; fully exposed residues can exceed 200 Å². The total SASA scales roughly with the number of surface residues.

Ask how reliable the model is.

  · For AlphaFold models, the B-factor field carries pLDDT — the model's own estimate of local accuracy on a 0–100 scale. Regions with pLDDT<50 should be treated as essentially unmodeled; they often correspond to intrinsically disordered segments.

  · For experimental (PDB) structures, the B-factor (temperature factor) quantifies the positional spread of each atom in the crystal — a combination of thermal vibration and static disorder — in units of Å². High B-factors mark flexible loops or poorly resolved regions; low B-factors mark the rigid, well-ordered core.

  · Predicted Aligned Error (PAE) is an AlphaFold confidence matrix: entry (i, j) is the expected error in the position of residue j, in ångströms, when the prediction is superimposed on the true structure at residue i. Low PAE within a block of residues means that block is internally rigid and well-predicted; high PAE between two blocks means their relative placement is uncertain even if each block individually is confident.

Place it in context: what it resembles, what it is annotated as, and how it looks.

  · Structural nearest neighbors (via Foldseek easy-search vs the PDB). Reported per hit: target PDB id, E-value, and alignment TM-score. A TM-score above ~0.5 is the conventional threshold for 'same fold'.

  · Functional annotations link the protein to curated databases. InterPro entries identify conserved domains and families by matching the sequence against member-database signatures (Pfam, PROSITE, CDD, …). Gene Ontology (GO) terms describe molecular function, biological process, and cellular component in a controlled vocabulary. CATH places the structure in a hierarchical fold classification (Class/Architecture/Topology/Homologous-superfamily). The organism is the source species.

  · The contact map is a binary N×N matrix image: pixel (i, j) is dark where Cα_i and Cα_j are within 8 Å and |i−j|>4. Because the |i−j|>4 filter removes local helical contacts, off-diagonal stripes parallel to the main diagonal indicate parallel β-sheets; stripes perpendicular to it indicate antiparallel β-sheets. The Ramachandran plot scatters every residue's (φ, ψ) pair against the sterically allowed regions. The PAE heatmap renders the predicted-aligned-error matrix.

  · Six rendered views show the 3D structure from the faces of a cube — i.e. along ±x, ±y, ±z. Rendering representation is drawn randomly per protein from cartoon (secondary-structure ribbons), sticks (backbone bonds), or molecular surface; coloring is either N→C rainbow (blue at the N-terminus through red at the C-terminus) or one color per chain.